Protein AF-A0A4R4ZEP7-F1 (afdb_monomer)

Secondary structure (DSSP, 8-state):
-HHHHHHHHHHH-TTHHHHHHHHHHHHHHHHHHHHHHHHHHHTTT---GGGHHHHHHHHHHHHHHHHHHHTT-HHHHHHHHHHHHHHHHHHHHHHHHHHHHH--

Radius of gyration: 15.84 Å; Cα contacts (8 Å, |Δi|>4): 71; chains: 1; bounding box: 38×22×48 Å

Organism: NCBI:txid2530383

Solvent-accessible surface area (backbone atoms only — not comparable to full-atom values): 5501 Å² total; per-residue (Å²): 112,68,50,61,54,23,52,56,28,44,78,73,41,95,64,13,50,62,49,27,54,53,41,50,54,50,49,49,52,50,29,50,51,50,27,51,50,29,45,45,38,21,70,85,57,73,42,67,60,79,51,30,58,60,30,47,51,52,33,52,54,52,51,50,29,50,53,28,51,76,70,65,42,52,89,56,18,51,59,45,51,51,49,54,50,51,52,51,50,54,48,49,52,52,52,51,52,54,56,64,73,64,57,134

Foldseek 3Di:
DQLVVLVVCVVVDPCSVVSNLVVLVVVLVVLVVQLVVLVCCVPVVVDDNVSNVVSVVLNVLSVVLSVCVVVVVCVNNVVSVVVSVVVVVVVVVVVVVVVVVVPD

Structure (mmCIF, N/CA/C/O backbone):
data_AF-A0A4R4ZEP7-F1
#
_entry.id   AF-A0A4R4ZEP7-F1
#
loop_
_atom_site.group_PDB
_atom_site.id
_atom_site.type_symbol
_atom_site.label_atom_id
_atom_site.label_alt_id
_atom_site.label_comp_id
_atom_site.label_asym_id
_atom_site.label_entity_id
_atom_site.label_seq_id
_atom_site.pdbx_PDB_ins_code
_atom_site.Cartn_x
_atom_site.Cartn_y
_atom_site.Cartn_z
_atom_site.occupancy
_atom_site.B_iso_or_equiv
_atom_site.auth_seq_id
_atom_site.auth_comp_id
_atom_site.auth_asym_id
_atom_site.auth_atom_id
_atom_site.pdbx_PDB_model_num
ATOM 1 N N . MET A 1 1 ? 7.743 -2.322 1.062 1.00 82.12 1 MET A N 1
ATOM 2 C CA . MET A 1 1 ? 9.188 -2.243 0.742 1.00 82.12 1 MET A CA 1
ATOM 3 C C . MET A 1 1 ? 9.600 -3.234 -0.341 1.00 82.12 1 MET A C 1
ATOM 5 O O . MET A 1 1 ? 10.293 -2.823 -1.257 1.00 82.12 1 MET A O 1
ATOM 9 N N . PHE A 1 2 ? 9.118 -4.484 -0.308 1.00 91.75 2 PHE A N 1
ATOM 10 C CA . PHE A 1 2 ? 9.395 -5.492 -1.345 1.00 91.75 2 PHE A CA 1
ATOM 11 C C . PHE A 1 2 ? 9.138 -5.006 -2.787 1.00 91.75 2 PHE A C 1
ATOM 13 O O . PHE A 1 2 ? 10.031 -5.077 -3.618 1.00 91.75 2 PHE A O 1
ATOM 20 N N . GLN A 1 3 ? 7.977 -4.400 -3.058 1.00 94.19 3 GLN A N 1
ATOM 21 C CA . GLN A 1 3 ? 7.613 -3.860 -4.380 1.00 94.19 3 GLN A CA 1
ATOM 22 C C . GLN A 1 3 ? 8.686 -2.922 -4.975 1.00 94.19 3 GLN A C 1
ATOM 24 O O . GLN A 1 3 ? 9.095 -3.098 -6.119 1.00 94.19 3 GLN A O 1
ATOM 29 N N . ALA A 1 4 ? 9.232 -1.999 -4.172 1.00 93.56 4 ALA A N 1
ATOM 30 C CA . ALA A 1 4 ? 10.276 -1.068 -4.608 1.00 93.56 4 ALA A CA 1
ATOM 31 C C . ALA A 1 4 ? 11.592 -1.783 -4.967 1.00 93.56 4 ALA A C 1
ATOM 33 O O . ALA A 1 4 ? 12.227 -1.440 -5.960 1.00 93.56 4 ALA A O 1
ATOM 34 N N . VAL A 1 5 ? 11.968 -2.825 -4.215 1.00 95.31 5 VAL A N 1
ATOM 35 C CA . VAL A 1 5 ? 13.125 -3.675 -4.552 1.00 95.31 5 VAL A CA 1
ATOM 36 C C . VAL A 1 5 ? 12.892 -4.360 -5.897 1.00 95.31 5 VAL A C 1
ATOM 38 O O . VAL A 1 5 ? 13.746 -4.303 -6.779 1.00 95.31 5 VAL A O 1
ATOM 41 N N . THR A 1 6 ? 11.705 -4.936 -6.101 1.00 96.06 6 THR A N 1
ATOM 42 C CA . THR A 1 6 ? 11.363 -5.605 -7.365 1.00 96.06 6 THR A CA 1
ATOM 43 C C . THR A 1 6 ? 11.280 -4.632 -8.548 1.00 96.06 6 THR A C 1
ATOM 45 O O . THR A 1 6 ? 11.604 -5.010 -9.667 1.00 96.06 6 THR A O 1
ATOM 48 N N . ALA A 1 7 ? 10.941 -3.357 -8.311 1.00 93.81 7 ALA A N 1
ATOM 49 C CA . ALA A 1 7 ? 11.021 -2.295 -9.317 1.00 93.81 7 ALA A CA 1
ATOM 50 C C . ALA A 1 7 ? 12.472 -1.995 -9.736 1.00 93.81 7 ALA A C 1
ATOM 52 O O . ALA A 1 7 ? 12.751 -1.838 -10.920 1.00 93.81 7 ALA A O 1
ATOM 53 N N . GLY A 1 8 ? 13.419 -1.983 -8.791 1.00 93.44 8 GLY A N 1
ATOM 54 C CA . GLY A 1 8 ? 14.848 -1.898 -9.115 1.00 93.44 8 GLY A CA 1
ATOM 55 C C . GLY A 1 8 ? 15.356 -3.141 -9.857 1.00 93.44 8 GLY A C 1
ATOM 56 O O . GLY A 1 8 ? 16.144 -3.041 -10.800 1.00 93.44 8 GLY A O 1
ATOM 57 N N . MET A 1 9 ? 14.853 -4.323 -9.489 1.00 96.00 9 MET A N 1
ATOM 58 C CA . MET A 1 9 ? 15.163 -5.578 -10.183 1.00 96.00 9 MET A CA 1
ATOM 59 C C . MET A 1 9 ? 14.620 -5.613 -11.609 1.00 96.00 9 MET A C 1
ATOM 61 O O . MET A 1 9 ? 15.272 -6.198 -12.471 1.00 96.00 9 MET A O 1
ATOM 65 N N . LEU A 1 10 ? 13.464 -4.997 -11.878 1.00 93.94 10 LEU A N 1
ATOM 66 C CA . LEU A 1 10 ? 12.900 -4.865 -13.226 1.00 93.94 10 LEU A CA 1
ATOM 67 C C . LEU A 1 10 ? 13.889 -4.193 -14.190 1.00 93.94 10 LEU A C 1
ATOM 69 O O . LEU A 1 10 ? 13.896 -4.526 -15.370 1.00 93.94 10 LEU A O 1
ATOM 73 N N . LEU A 1 11 ? 14.751 -3.305 -13.683 1.00 92.88 11 LEU A N 1
ATOM 74 C CA . LEU A 1 11 ? 15.770 -2.598 -14.466 1.00 92.88 11 LEU A CA 1
ATOM 75 C C . LEU A 1 11 ? 17.123 -3.325 -14.533 1.00 92.88 11 LEU A C 1
ATOM 77 O O . LEU A 1 11 ? 17.957 -2.969 -15.358 1.00 92.88 11 LEU A O 1
ATOM 81 N N . SER A 1 12 ? 17.368 -4.303 -13.658 1.00 94.00 12 SER A N 1
ATOM 82 C CA . SER A 1 12 ? 18.704 -4.886 -13.447 1.00 94.00 12 SER A CA 1
ATOM 83 C C . SER A 1 12 ? 18.772 -6.410 -13.581 1.00 94.00 12 SER A C 1
ATOM 85 O O . SER A 1 12 ? 19.868 -6.965 -13.588 1.00 94.00 12 SER A O 1
ATOM 87 N N . SER A 1 13 ? 17.636 -7.106 -13.701 1.00 93.81 13 SER A N 1
ATOM 88 C CA . SER A 1 13 ? 17.590 -8.571 -13.763 1.00 93.81 13 SER A CA 1
ATOM 89 C C . SER A 1 13 ? 16.500 -9.099 -14.712 1.00 93.81 13 SER A C 1
ATOM 91 O O . SER A 1 13 ? 15.398 -8.545 -14.741 1.00 93.81 13 SER A O 1
ATOM 93 N N . PRO A 1 14 ? 16.737 -10.220 -15.426 1.00 86.50 14 PRO A N 1
ATOM 94 C CA . PRO A 1 14 ? 15.754 -10.798 -16.351 1.00 86.50 14 PRO A CA 1
ATOM 95 C C . PRO A 1 14 ? 14.409 -11.187 -15.707 1.00 86.50 14 PRO A C 1
ATOM 97 O O . PRO A 1 14 ? 13.368 -11.097 -16.348 1.00 86.50 14 PRO A O 1
ATOM 100 N N . GLY A 1 15 ? 14.407 -11.593 -14.431 1.00 88.31 15 GLY A N 1
ATOM 101 C CA . GLY A 1 15 ? 13.191 -11.977 -13.695 1.00 88.31 15 GLY A CA 1
ATOM 102 C C . GLY A 1 15 ? 12.479 -10.823 -12.980 1.00 88.31 15 GLY A C 1
ATOM 103 O O . GLY A 1 15 ? 11.394 -11.013 -12.426 1.00 88.31 15 GLY A O 1
ATOM 104 N N . GLY A 1 16 ? 13.066 -9.623 -12.974 1.00 93.12 16 GLY A N 1
ATOM 105 C CA . GLY A 1 16 ? 12.575 -8.508 -12.168 1.00 93.12 16 GLY A CA 1
ATOM 106 C C . GLY A 1 16 ? 11.186 -8.020 -12.568 1.00 93.12 16 GLY A C 1
ATOM 107 O O . GLY A 1 16 ? 10.399 -7.648 -11.702 1.00 93.12 16 GLY A O 1
ATOM 108 N N . ARG A 1 17 ? 10.846 -8.088 -13.861 1.00 93.62 17 ARG A N 1
ATOM 109 C CA . ARG A 1 17 ? 9.523 -7.687 -14.356 1.00 93.62 17 ARG A CA 1
ATOM 110 C C . ARG A 1 17 ? 8.399 -8.548 -13.780 1.00 93.62 17 ARG A C 1
ATOM 112 O O . ARG A 1 17 ? 7.460 -8.007 -13.206 1.00 93.62 17 ARG A O 1
ATOM 119 N N . ALA A 1 18 ? 8.517 -9.871 -13.887 1.00 95.50 18 ALA A N 1
ATOM 120 C CA . ALA A 1 18 ? 7.508 -10.792 -13.364 1.00 95.50 18 ALA A CA 1
ATOM 121 C C . ALA A 1 18 ? 7.346 -10.633 -11.844 1.00 95.50 18 ALA A C 1
ATOM 123 O O . ALA A 1 18 ? 6.233 -10.630 -11.322 1.00 95.50 18 ALA A O 1
ATOM 124 N N . LEU A 1 19 ? 8.458 -10.427 -11.133 1.00 96.19 19 LEU A N 1
ATOM 125 C CA . LEU A 1 19 ? 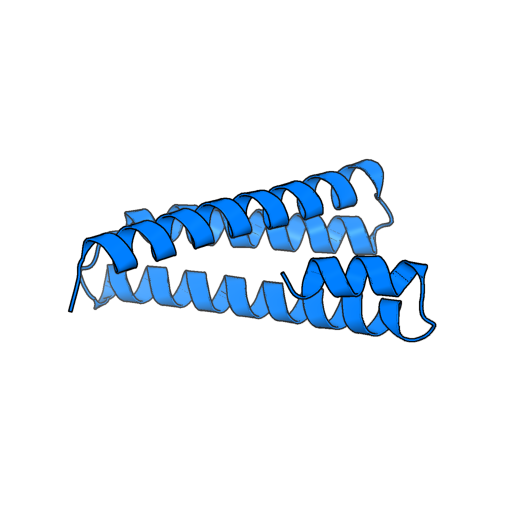8.441 -10.216 -9.690 1.00 96.19 19 LEU A CA 1
ATOM 126 C C . LEU A 1 19 ? 7.792 -8.875 -9.297 1.00 96.19 19 LEU A C 1
ATOM 128 O O . LEU A 1 19 ? 7.068 -8.796 -8.302 1.00 96.19 19 LEU A O 1
ATOM 132 N N . HIS A 1 20 ? 8.010 -7.824 -10.089 1.00 96.81 20 HIS A N 1
ATOM 133 C CA . HIS A 1 20 ? 7.364 -6.525 -9.910 1.00 96.81 20 HIS A CA 1
ATOM 134 C C . HIS A 1 20 ? 5.848 -6.599 -10.129 1.00 96.81 20 HIS A C 1
ATOM 136 O O . HIS A 1 20 ? 5.084 -6.076 -9.315 1.00 96.81 20 HIS A O 1
ATOM 142 N N . GLU A 1 21 ? 5.410 -7.298 -11.176 1.00 95.56 21 GLU A N 1
ATOM 143 C CA . GLU A 1 21 ?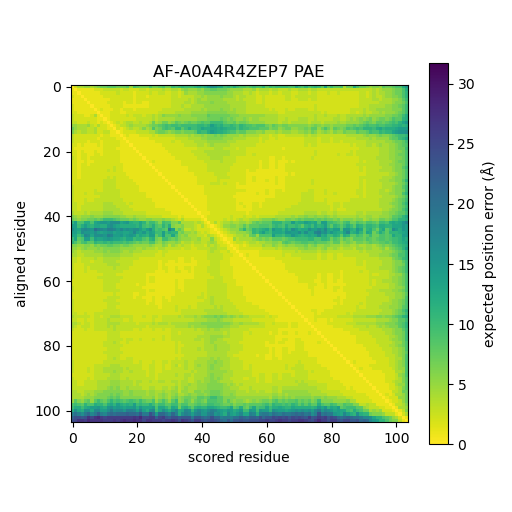 3.992 -7.514 -11.475 1.00 95.56 21 GLU A CA 1
ATOM 144 C C . GLU A 1 21 ? 3.309 -8.343 -10.372 1.00 95.56 21 GLU A C 1
ATOM 146 O O . GLU A 1 21 ? 2.305 -7.906 -9.801 1.00 95.56 21 GLU A O 1
ATOM 151 N N . ALA A 1 22 ? 3.898 -9.482 -9.990 1.00 96.81 22 ALA A N 1
ATOM 152 C CA . ALA A 1 22 ? 3.361 -10.350 -8.940 1.00 96.81 22 ALA A CA 1
ATOM 153 C C . ALA A 1 22 ? 3.298 -9.643 -7.575 1.00 96.81 22 ALA A C 1
ATOM 155 O O . ALA A 1 22 ? 2.302 -9.741 -6.854 1.00 96.81 22 ALA A O 1
ATOM 156 N N . SER A 1 23 ? 4.338 -8.884 -7.215 1.00 95.81 23 SER A N 1
ATOM 157 C CA . SER A 1 23 ? 4.334 -8.119 -5.963 1.00 95.81 23 SER A CA 1
ATOM 158 C C . SER A 1 23 ? 3.310 -6.980 -5.965 1.00 95.81 23 SER A C 1
ATOM 160 O O . SER A 1 23 ? 2.729 -6.688 -4.918 1.00 95.81 23 SER A O 1
ATOM 162 N N . GLY A 1 24 ? 3.045 -6.365 -7.123 1.00 96.62 24 GLY A N 1
ATOM 163 C CA . GLY A 1 24 ? 1.978 -5.379 -7.292 1.00 96.62 24 GLY A CA 1
ATOM 164 C C . GLY A 1 24 ? 0.593 -5.980 -7.042 1.00 96.62 24 GLY A C 1
ATOM 165 O O . GLY A 1 24 ? -0.185 -5.433 -6.260 1.00 96.62 24 GLY A O 1
ATOM 166 N N . GLN A 1 25 ? 0.314 -7.150 -7.623 1.00 97.50 25 GLN A N 1
ATOM 167 C CA . GLN A 1 25 ? -0.934 -7.890 -7.389 1.00 97.50 25 GLN A CA 1
ATOM 168 C C . GLN A 1 25 ? -1.103 -8.267 -5.913 1.00 97.50 25 GLN A C 1
ATOM 170 O O . GLN A 1 25 ? -2.166 -8.044 -5.329 1.00 97.50 25 GLN A O 1
ATOM 175 N N . ALA A 1 26 ? -0.040 -8.776 -5.284 1.00 97.62 26 ALA A N 1
ATOM 176 C CA . ALA A 1 26 ? -0.051 -9.108 -3.864 1.00 97.62 26 ALA A CA 1
ATOM 177 C C . ALA A 1 26 ? -0.380 -7.885 -2.992 1.00 97.62 26 ALA A C 1
ATOM 179 O O . ALA A 1 26 ? -1.162 -7.997 -2.050 1.00 97.62 26 ALA A O 1
ATOM 180 N N . LEU A 1 27 ? 0.155 -6.703 -3.315 1.00 96.62 27 LEU A N 1
ATOM 181 C CA . LEU A 1 27 ? -0.152 -5.476 -2.576 1.00 96.62 27 LEU A CA 1
ATOM 182 C C . LEU A 1 27 ? -1.609 -5.034 -2.702 1.00 96.62 27 LEU A C 1
ATOM 184 O O . LEU A 1 27 ? -2.167 -4.558 -1.715 1.00 96.62 27 LEU A O 1
ATOM 188 N N . VAL A 1 28 ? -2.237 -5.206 -3.866 1.00 97.94 28 VAL A N 1
ATOM 189 C CA . VAL A 1 28 ? -3.675 -4.929 -4.019 1.00 97.94 28 VAL A CA 1
ATOM 190 C C . VAL A 1 28 ? -4.495 -5.861 -3.128 1.00 97.94 28 VAL A C 1
ATOM 192 O O . VAL A 1 28 ? -5.377 -5.394 -2.406 1.00 97.94 28 VAL A O 1
ATOM 195 N N . VAL A 1 29 ? -4.165 -7.157 -3.106 1.00 98.31 29 VAL A N 1
ATOM 196 C CA . VAL A 1 29 ? -4.830 -8.136 -2.228 1.00 98.31 29 VAL A CA 1
ATOM 197 C C . VAL A 1 29 ? -4.641 -7.769 -0.756 1.00 98.31 29 VAL A C 1
ATOM 199 O O . VAL A 1 29 ? -5.616 -7.716 -0.008 1.00 98.31 29 VAL A O 1
ATOM 202 N N . ILE A 1 30 ? -3.414 -7.450 -0.339 1.00 97.38 30 ILE A N 1
ATOM 203 C CA . ILE A 1 30 ? -3.115 -7.023 1.036 1.00 97.38 30 ILE A CA 1
ATOM 204 C C . ILE A 1 30 ? -3.889 -5.747 1.389 1.00 97.38 30 ILE A C 1
ATOM 206 O O . ILE A 1 30 ? -4.458 -5.665 2.475 1.00 97.38 30 ILE A O 1
ATOM 210 N N . GLY A 1 31 ? -3.951 -4.767 0.483 1.00 96.56 31 GLY A N 1
ATOM 211 C CA . GLY A 1 31 ? -4.706 -3.529 0.683 1.00 96.56 31 GLY A CA 1
ATOM 212 C C . GLY A 1 31 ? -6.207 -3.774 0.845 1.00 96.56 31 GLY A C 1
ATOM 213 O O . GLY A 1 31 ? -6.835 -3.187 1.726 1.00 96.56 31 GLY A O 1
ATOM 214 N N . LEU A 1 32 ? -6.777 -4.688 0.054 1.00 98.44 32 LEU A N 1
ATOM 215 C CA . LEU A 1 32 ? -8.177 -5.090 0.175 1.00 98.44 32 LEU A CA 1
ATOM 216 C C . LEU A 1 32 ? -8.444 -5.780 1.515 1.00 98.44 32 LEU A C 1
ATOM 218 O O . LEU A 1 32 ? -9.378 -5.401 2.220 1.00 98.44 32 LEU A O 1
ATOM 222 N N . VAL A 1 33 ? -7.602 -6.744 1.897 1.00 98.25 33 VAL A N 1
ATOM 223 C CA . VAL A 1 33 ? -7.696 -7.421 3.200 1.00 98.25 33 VAL A CA 1
ATOM 224 C C . VAL A 1 33 ? -7.586 -6.407 4.338 1.00 98.25 33 VAL A C 1
ATOM 226 O O . VAL A 1 33 ? -8.382 -6.450 5.273 1.00 98.25 33 VAL A O 1
ATOM 229 N N . HIS A 1 34 ? -6.659 -5.453 4.244 1.00 95.88 34 HIS A N 1
ATOM 230 C CA . HIS A 1 34 ? -6.488 -4.402 5.242 1.00 95.88 34 HIS A CA 1
ATOM 231 C C . HIS A 1 34 ? -7.746 -3.532 5.389 1.00 95.88 34 HIS A C 1
ATOM 233 O O . HIS A 1 34 ? -8.179 -3.268 6.512 1.00 95.88 34 HIS A O 1
ATOM 239 N N . LEU A 1 35 ? -8.376 -3.140 4.275 1.00 97.19 35 LEU A N 1
ATOM 240 C CA . LEU A 1 35 ? -9.646 -2.413 4.297 1.00 97.19 35 LEU A CA 1
ATOM 241 C C . LEU A 1 35 ? -10.771 -3.250 4.917 1.00 97.19 35 LEU A C 1
ATOM 243 O O . LEU A 1 35 ? -11.505 -2.743 5.763 1.00 97.19 35 LEU A O 1
ATOM 247 N N . VAL A 1 36 ? -10.894 -4.526 4.543 1.00 97.25 36 VAL A N 1
ATOM 248 C CA . VAL A 1 36 ? -11.892 -5.436 5.127 1.00 97.25 36 VAL A CA 1
ATOM 249 C C . VAL A 1 36 ? -11.703 -5.532 6.639 1.00 97.25 36 VAL A C 1
ATOM 251 O O . VAL A 1 36 ? -12.667 -5.353 7.379 1.00 97.25 36 VAL A O 1
ATOM 254 N N . VAL A 1 37 ? -10.472 -5.726 7.116 1.00 95.81 37 VAL A N 1
ATOM 255 C CA . VAL A 1 37 ? -10.171 -5.759 8.555 1.00 95.81 37 VAL A CA 1
ATOM 256 C C . VAL A 1 37 ? -10.551 -4.439 9.226 1.00 95.81 37 VAL A C 1
ATOM 258 O O . VAL A 1 37 ? -11.211 -4.463 10.262 1.00 95.81 37 VAL A O 1
ATOM 261 N N . ALA A 1 38 ? -10.213 -3.289 8.636 1.00 94.75 38 ALA A N 1
ATOM 262 C CA . ALA A 1 38 ? -10.586 -1.987 9.190 1.00 94.75 38 ALA A CA 1
ATOM 263 C C . ALA A 1 38 ? -12.115 -1.816 9.299 1.00 94.75 38 ALA A C 1
ATOM 265 O O . ALA A 1 38 ? -12.614 -1.290 10.297 1.00 94.75 38 ALA A O 1
ATOM 266 N N . LEU A 1 39 ? -12.869 -2.300 8.307 1.00 95.25 39 LEU A N 1
ATOM 267 C CA . LEU A 1 39 ? -14.332 -2.278 8.318 1.00 95.25 39 LEU A CA 1
ATOM 268 C C . LEU A 1 39 ? -14.931 -3.256 9.338 1.00 95.25 39 LEU A C 1
ATOM 270 O O . LEU A 1 39 ? -15.927 -2.915 9.974 1.00 95.25 39 LEU A O 1
ATOM 274 N N . LEU A 1 40 ? -14.336 -4.439 9.519 1.00 94.75 40 LEU A N 1
ATOM 275 C CA . LEU A 1 40 ? -14.762 -5.419 10.525 1.00 94.75 40 LEU A CA 1
ATOM 276 C C . LEU A 1 40 ? -14.472 -4.931 11.951 1.00 94.75 40 LEU A C 1
ATOM 278 O O . LEU A 1 40 ? -15.314 -5.062 12.834 1.00 94.75 40 LEU A O 1
ATOM 282 N N . VAL A 1 41 ? -13.323 -4.300 12.185 1.00 93.81 41 VAL A N 1
ATOM 283 C CA . VAL A 1 41 ? -13.026 -3.685 13.487 1.00 93.81 41 VAL A CA 1
ATOM 284 C C . VAL A 1 41 ? -14.034 -2.582 13.806 1.00 93.81 41 VAL A C 1
ATOM 286 O O . VAL A 1 41 ? -14.457 -2.464 14.950 1.00 93.81 41 VAL A O 1
ATOM 289 N N . TRP A 1 42 ? -14.457 -1.799 12.812 1.00 91.00 42 TRP A N 1
ATOM 290 C CA . TRP A 1 42 ? -15.442 -0.740 13.016 1.00 91.00 42 TRP A CA 1
ATOM 291 C C . TRP A 1 42 ? -16.879 -1.261 13.185 1.00 91.00 42 TRP A C 1
ATOM 293 O O . TRP A 1 42 ? -17.498 -0.987 14.210 1.00 91.00 42 TRP A O 1
ATOM 303 N N . ARG A 1 43 ? -17.432 -1.984 12.199 1.00 86.75 43 ARG A N 1
ATOM 304 C CA . ARG A 1 43 ? -18.874 -2.301 12.155 1.00 86.75 43 ARG A CA 1
ATOM 305 C C . ARG A 1 43 ? -19.285 -3.329 13.219 1.00 86.75 43 ARG A C 1
ATOM 307 O O . ARG A 1 43 ? -20.053 -2.959 14.099 1.00 86.75 43 ARG A O 1
ATOM 314 N N . PRO A 1 44 ? -18.829 -4.595 13.165 1.00 87.56 44 PRO A N 1
ATOM 315 C CA . PRO A 1 44 ? -19.126 -5.563 14.216 1.00 87.56 44 PRO A CA 1
ATOM 316 C C . PRO A 1 44 ? -18.240 -5.400 15.460 1.00 87.56 44 PRO A C 1
ATOM 318 O O . PRO A 1 44 ? -18.682 -5.741 16.550 1.00 87.56 44 PRO A O 1
ATOM 321 N N . GLY A 1 45 ? -17.010 -4.891 15.326 1.00 81.31 45 GLY A N 1
ATOM 322 C CA . GLY A 1 45 ? -16.059 -4.802 16.441 1.00 81.31 45 GLY A CA 1
ATOM 323 C C . GLY A 1 45 ? -16.212 -3.583 17.360 1.00 81.31 45 GLY A C 1
ATOM 324 O O . GLY A 1 45 ? -15.530 -3.520 18.379 1.00 81.31 45 GLY A O 1
ATOM 325 N N . GLY A 1 46 ? -17.054 -2.600 17.013 1.00 85.81 46 GLY A N 1
ATOM 326 C CA . GLY A 1 46 ? -17.254 -1.374 17.804 1.00 85.81 46 GLY A CA 1
ATOM 327 C C . GLY A 1 46 ? -16.036 -0.437 17.868 1.00 85.81 46 GLY A C 1
ATOM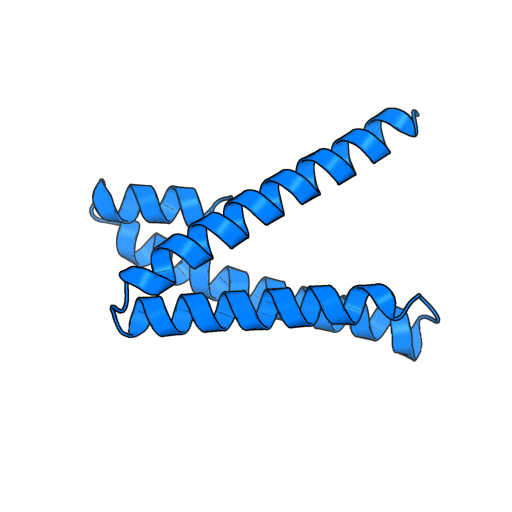 328 O O . GLY A 1 46 ? -16.038 0.539 18.617 1.00 85.81 46 GLY A O 1
ATOM 329 N N . GLY A 1 47 ? -14.984 -0.723 17.099 1.00 86.25 47 GLY A N 1
ATOM 330 C CA . GLY A 1 47 ? -13.769 0.076 17.016 1.00 86.25 47 GLY A CA 1
ATOM 331 C C . GLY A 1 47 ? -13.945 1.365 16.209 1.00 86.25 47 GLY A C 1
ATOM 332 O O . GLY A 1 47 ? -14.997 1.664 15.650 1.00 86.25 47 GLY A O 1
ATOM 333 N N . SER A 1 48 ? -12.884 2.167 16.125 1.00 87.19 48 SER A N 1
ATOM 334 C CA . SER A 1 48 ? -12.956 3.480 15.473 1.00 87.19 48 SER A CA 1
ATOM 335 C C . SER A 1 48 ? -12.985 3.390 13.939 1.00 87.19 48 SER A C 1
ATOM 337 O O . SER A 1 48 ? -12.086 2.815 13.327 1.00 87.19 48 SER A O 1
ATOM 339 N N . VAL A 1 49 ? -13.946 4.079 13.306 1.00 90.69 49 VAL A N 1
ATOM 340 C CA . VAL A 1 49 ? -14.058 4.221 11.836 1.00 90.69 49 VAL A CA 1
ATOM 341 C C . VAL A 1 49 ? -12.851 4.908 11.190 1.00 90.69 49 VAL A C 1
ATOM 343 O O . VAL A 1 49 ? -12.617 4.770 9.989 1.00 90.69 49 VAL A O 1
ATOM 346 N N . ARG A 1 50 ? -12.042 5.630 11.979 1.00 91.06 50 ARG A N 1
ATOM 347 C CA . ARG A 1 50 ? -10.916 6.442 11.491 1.00 91.06 50 ARG A CA 1
ATOM 348 C C . ARG A 1 50 ? -9.877 5.654 10.691 1.00 91.06 50 ARG A C 1
ATOM 350 O O . ARG A 1 50 ? -9.106 6.257 9.956 1.00 91.06 50 ARG A O 1
ATOM 357 N N . PHE A 1 51 ? -9.839 4.330 10.844 1.00 88.25 51 PHE A N 1
ATOM 358 C CA . PHE A 1 51 ? -8.910 3.455 10.131 1.00 88.25 51 PHE A CA 1
ATOM 359 C C . PHE A 1 51 ? -9.410 3.046 8.736 1.00 88.25 51 PHE A C 1
ATOM 361 O O . PHE A 1 51 ? -8.594 2.756 7.864 1.00 88.25 51 PHE A O 1
ATOM 368 N N . ALA A 1 52 ? -10.724 3.081 8.484 1.00 93.00 52 ALA A N 1
ATOM 369 C CA . ALA A 1 52 ? -11.301 2.663 7.205 1.00 93.00 52 ALA A CA 1
ATOM 370 C C . ALA A 1 52 ? -10.972 3.640 6.064 1.00 93.00 52 ALA A C 1
ATOM 372 O O . ALA A 1 52 ? -10.630 3.210 4.965 1.00 93.00 52 ALA A O 1
ATOM 373 N N . GLY A 1 53 ? -11.020 4.951 6.328 1.00 94.75 53 GLY A N 1
ATOM 374 C CA . GLY A 1 53 ? -10.709 5.986 5.332 1.00 94.75 53 GLY A CA 1
ATOM 375 C C . GLY A 1 53 ? -9.282 5.880 4.773 1.00 94.75 53 GLY A C 1
ATOM 376 O O . GLY A 1 53 ? -9.125 5.736 3.561 1.00 94.75 53 GLY A O 1
ATOM 377 N N . PRO A 1 54 ? -8.237 5.884 5.623 1.00 93.56 54 PRO A N 1
ATOM 378 C CA . PRO A 1 54 ? -6.857 5.682 5.184 1.00 93.56 54 PRO A CA 1
ATOM 379 C C . PRO A 1 54 ? -6.632 4.344 4.472 1.00 93.56 54 PRO A C 1
ATOM 381 O O . PRO A 1 54 ? -5.917 4.311 3.474 1.00 93.56 54 PRO A O 1
ATOM 384 N N . ALA A 1 55 ? -7.264 3.256 4.932 1.00 94.81 55 ALA A N 1
ATOM 385 C CA . ALA A 1 55 ? -7.171 1.954 4.270 1.00 94.81 55 ALA A CA 1
ATOM 386 C C . ALA A 1 55 ? -7.772 1.983 2.853 1.00 94.81 55 ALA A C 1
ATOM 388 O O . ALA A 1 55 ? -7.170 1.465 1.913 1.00 94.81 55 ALA A O 1
ATOM 389 N N . ALA A 1 56 ? -8.921 2.642 2.680 1.00 97.31 56 ALA A N 1
ATOM 390 C CA . ALA A 1 56 ? -9.553 2.813 1.376 1.00 97.31 56 ALA A CA 1
ATOM 391 C C . ALA A 1 56 ? -8.706 3.697 0.449 1.00 97.31 56 ALA A C 1
ATOM 393 O O . ALA A 1 56 ? -8.474 3.332 -0.702 1.00 97.31 56 ALA 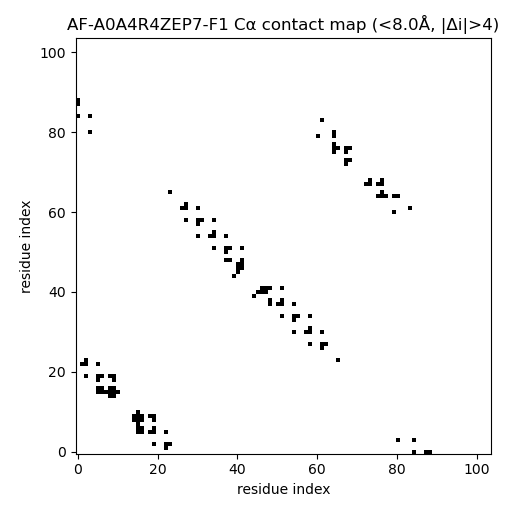A O 1
ATOM 394 N N . ALA A 1 57 ? -8.191 4.821 0.956 1.00 96.44 57 ALA A N 1
ATOM 395 C CA . ALA A 1 57 ? -7.314 5.707 0.193 1.00 96.44 57 ALA A CA 1
ATOM 396 C C . ALA A 1 57 ? -6.040 4.981 -0.265 1.00 96.44 57 ALA A C 1
ATOM 398 O O . ALA A 1 57 ? -5.663 5.074 -1.433 1.00 96.44 57 ALA A O 1
ATOM 399 N N . LEU A 1 58 ? -5.415 4.201 0.623 1.00 95.62 58 LEU A N 1
ATOM 400 C CA . LEU A 1 58 ? -4.244 3.395 0.288 1.00 95.62 58 LEU A CA 1
ATOM 401 C C . LEU A 1 58 ? -4.549 2.399 -0.837 1.00 95.62 58 LEU A C 1
ATOM 403 O O . LEU A 1 58 ? -3.771 2.296 -1.787 1.00 95.62 58 LEU A O 1
ATOM 407 N N . LEU A 1 59 ? -5.679 1.692 -0.750 1.00 97.88 59 LEU A N 1
ATOM 408 C CA . LEU A 1 59 ? -6.096 0.738 -1.775 1.00 97.88 59 LEU A CA 1
ATOM 409 C C . LEU A 1 59 ? -6.329 1.431 -3.124 1.00 97.88 59 LEU A C 1
ATOM 411 O O . LEU A 1 59 ? -5.808 0.969 -4.136 1.00 97.88 59 LEU A O 1
ATOM 415 N N . VAL A 1 60 ? -7.042 2.561 -3.136 1.00 98.44 60 VAL A N 1
ATOM 416 C CA . VAL A 1 60 ? -7.316 3.333 -4.359 1.00 98.44 60 VAL A CA 1
ATOM 417 C C . VAL A 1 60 ? -6.023 3.801 -5.022 1.00 98.44 60 VAL A C 1
ATOM 419 O O . VAL A 1 60 ? -5.846 3.589 -6.220 1.00 98.44 60 VAL A O 1
ATOM 422 N N . VAL A 1 61 ? -5.092 4.385 -4.262 1.00 97.81 61 VAL A N 1
ATOM 423 C CA . VAL A 1 61 ? -3.805 4.847 -4.811 1.00 97.81 61 VAL A CA 1
ATOM 424 C C . VAL A 1 61 ? -2.974 3.665 -5.319 1.00 97.81 61 VAL A C 1
ATOM 426 O O . VAL A 1 61 ? -2.363 3.760 -6.380 1.00 97.81 61 VAL A O 1
ATOM 429 N N . THR A 1 62 ? -2.992 2.527 -4.619 1.00 97.62 62 THR A N 1
ATOM 430 C CA . THR A 1 62 ? -2.274 1.310 -5.042 1.00 97.62 62 THR A CA 1
ATOM 431 C C . THR A 1 62 ? -2.829 0.754 -6.355 1.00 97.62 62 THR A C 1
ATOM 433 O O . THR A 1 62 ? -2.062 0.457 -7.271 1.00 97.62 62 THR A O 1
ATOM 436 N N . VAL A 1 63 ? -4.155 0.658 -6.484 1.00 98.44 63 VAL A N 1
ATOM 437 C CA . VAL A 1 63 ? -4.819 0.214 -7.721 1.00 98.44 63 VAL A CA 1
ATOM 438 C C . VAL A 1 63 ? -4.576 1.208 -8.857 1.00 98.44 63 VAL A C 1
ATOM 440 O O . VAL A 1 63 ? -4.271 0.793 -9.973 1.00 98.44 63 VAL A O 1
ATOM 443 N N . GLY A 1 64 ? -4.641 2.512 -8.579 1.00 98.38 64 GLY A N 1
ATOM 444 C CA . GLY A 1 64 ? -4.331 3.557 -9.555 1.00 98.38 64 GLY A CA 1
ATOM 445 C C . GLY A 1 64 ? -2.893 3.460 -10.069 1.00 98.38 64 GLY A C 1
ATOM 446 O O . GLY A 1 64 ? -2.666 3.475 -11.279 1.00 98.38 64 GLY A O 1
ATOM 447 N N . ALA A 1 65 ? -1.925 3.276 -9.168 1.00 97.56 65 ALA A N 1
ATOM 448 C CA . ALA A 1 65 ? -0.534 3.050 -9.539 1.00 97.56 65 ALA A CA 1
ATOM 449 C C . ALA A 1 65 ? -0.383 1.783 -10.397 1.00 97.56 65 ALA A C 1
ATOM 451 O O . ALA A 1 65 ? 0.276 1.839 -11.433 1.00 97.56 65 ALA A O 1
ATOM 452 N N . MET A 1 66 ? -1.022 0.668 -10.026 1.00 97.38 66 MET A N 1
ATOM 453 C CA . MET A 1 66 ? -1.001 -0.568 -10.818 1.00 97.38 66 MET A CA 1
ATOM 454 C C . MET A 1 66 ? -1.566 -0.353 -12.229 1.00 97.38 66 MET A C 1
ATOM 456 O O . MET A 1 66 ? -0.910 -0.711 -13.207 1.00 97.38 66 MET A O 1
ATOM 460 N N . ALA A 1 67 ? -2.733 0.284 -12.349 1.00 98.31 67 ALA A N 1
ATOM 461 C CA . ALA A 1 67 ? -3.372 0.558 -13.634 1.00 98.31 67 ALA A CA 1
ATOM 462 C C . ALA A 1 67 ? -2.499 1.442 -14.540 1.00 98.31 67 ALA A C 1
ATOM 464 O O . ALA A 1 67 ? -2.332 1.144 -15.721 1.00 98.31 67 ALA A O 1
ATOM 465 N N . LEU A 1 68 ? -1.881 2.490 -13.988 1.00 98.19 68 LEU A N 1
ATOM 466 C CA . LEU A 1 68 ? -0.966 3.356 -14.738 1.00 98.19 68 LEU A CA 1
ATOM 467 C C . LEU A 1 68 ? 0.316 2.634 -15.156 1.00 98.19 68 LEU A C 1
ATOM 469 O O . LEU A 1 68 ? 0.814 2.875 -16.254 1.00 98.19 68 LEU A O 1
ATOM 473 N N . GLY A 1 69 ? 0.826 1.733 -14.312 1.00 96.12 69 GLY A N 1
ATOM 474 C CA . GLY A 1 69 ? 1.960 0.873 -14.649 1.00 96.12 69 GLY A CA 1
ATOM 475 C C . GLY A 1 69 ? 1.638 -0.058 -15.819 1.00 96.12 69 GLY A C 1
ATOM 476 O O . GLY A 1 69 ? 2.415 -0.144 -16.767 1.00 96.12 69 GLY A O 1
ATOM 477 N N . MET A 1 70 ? 0.455 -0.684 -15.804 1.00 95.69 70 MET A N 1
ATOM 478 C CA . MET A 1 70 ? -0.036 -1.522 -16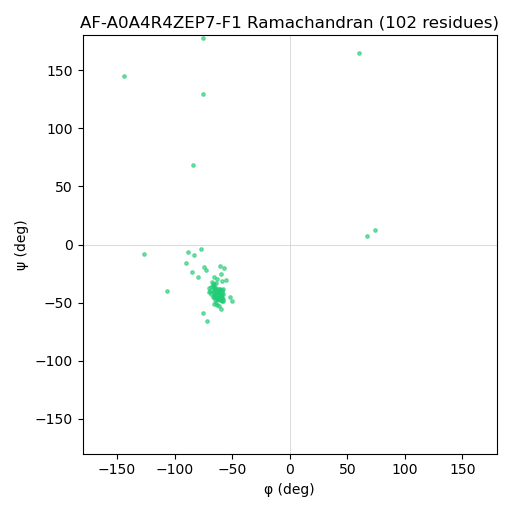.907 1.00 95.69 70 MET A CA 1
ATOM 479 C C . MET A 1 70 ? -0.257 -0.724 -18.198 1.00 95.69 70 MET A C 1
ATOM 481 O O . MET A 1 70 ? 0.0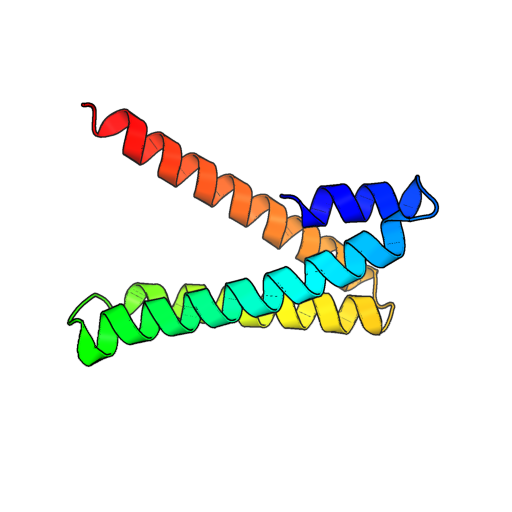39 -1.221 -19.280 1.00 95.69 70 MET A O 1
ATOM 485 N N . ALA A 1 71 ? -0.735 0.517 -18.086 1.00 97.31 71 ALA A N 1
ATOM 486 C CA . ALA A 1 71 ? -0.932 1.423 -19.216 1.00 97.31 71 ALA A CA 1
ATOM 487 C C . ALA A 1 71 ? 0.373 2.064 -19.735 1.00 97.31 71 ALA A C 1
ATOM 489 O O . ALA A 1 71 ? 0.340 2.805 -20.714 1.00 97.31 71 ALA A O 1
ATOM 490 N N . GLY A 1 72 ? 1.518 1.823 -19.085 1.00 95.50 72 GLY A N 1
ATOM 491 C CA . GLY A 1 72 ? 2.810 2.397 -19.476 1.00 95.50 72 GLY A CA 1
ATOM 492 C C . GLY A 1 72 ? 2.979 3.888 -19.148 1.00 95.50 72 GLY A C 1
ATOM 493 O O . GLY A 1 72 ? 3.931 4.512 -19.612 1.00 95.50 72 GLY A O 1
ATOM 494 N N . VAL A 1 73 ? 2.099 4.475 -18.331 1.00 98.19 73 VAL A N 1
ATOM 495 C CA . VAL A 1 73 ? 2.122 5.904 -17.965 1.00 98.19 73 VAL A CA 1
ATOM 496 C C . VAL A 1 73 ? 3.098 6.135 -16.804 1.00 98.19 73 VAL A C 1
ATOM 498 O O . VAL A 1 73 ? 2.724 6.426 -15.663 1.00 98.19 73 VAL A O 1
ATOM 501 N N . THR A 1 74 ? 4.390 5.967 -17.087 1.00 95.06 74 THR A N 1
ATOM 502 C CA . THR A 1 74 ? 5.470 5.985 -16.083 1.00 95.06 74 THR A CA 1
ATOM 503 C C . THR A 1 74 ? 5.625 7.328 -15.372 1.00 95.06 74 THR A C 1
ATOM 505 O O . THR A 1 74 ? 5.966 7.347 -14.189 1.00 95.06 74 THR A O 1
ATOM 508 N N . THR A 1 75 ? 5.298 8.437 -16.043 1.00 97.12 75 THR A N 1
ATOM 509 C CA . THR A 1 75 ? 5.347 9.802 -15.488 1.00 97.12 75 THR A CA 1
ATOM 510 C C . THR A 1 75 ? 4.441 9.999 -14.273 1.00 97.12 75 THR A C 1
ATOM 512 O O . THR A 1 75 ? 4.735 10.854 -13.444 1.00 97.12 75 THR A O 1
ATOM 515 N N . LEU A 1 76 ? 3.375 9.202 -14.131 1.00 97.81 76 LEU A N 1
ATOM 516 C CA . LEU A 1 76 ? 2.489 9.211 -12.960 1.00 97.81 76 LEU A CA 1
ATOM 517 C C . LEU A 1 76 ? 2.689 7.985 -12.070 1.00 97.81 76 LEU A C 1
ATOM 519 O O . LEU A 1 76 ? 2.687 8.105 -10.844 1.00 97.81 76 LEU A O 1
ATOM 523 N N . HIS A 1 77 ? 2.889 6.812 -12.675 1.00 96.88 77 HIS A N 1
ATOM 524 C CA . HIS A 1 77 ? 3.103 5.565 -11.946 1.00 96.88 77 HIS A CA 1
ATOM 525 C C . HIS A 1 77 ? 4.313 5.648 -11.004 1.00 96.88 77 HIS A C 1
ATOM 527 O O . HIS A 1 77 ? 4.194 5.310 -9.825 1.00 96.88 77 HIS A O 1
ATOM 533 N N . VAL A 1 78 ? 5.461 6.135 -11.496 1.00 96.19 78 VAL A N 1
ATOM 534 C CA . VAL A 1 78 ? 6.706 6.161 -10.714 1.00 96.19 78 VAL A CA 1
ATOM 535 C C . VAL A 1 78 ? 6.595 7.106 -9.509 1.00 96.19 78 VAL A C 1
ATOM 537 O O . VAL A 1 78 ? 6.843 6.638 -8.395 1.00 96.19 78 VAL A O 1
ATOM 540 N N . PRO A 1 79 ? 6.161 8.379 -9.646 1.00 97.31 79 PRO A N 1
ATOM 541 C CA . PRO A 1 79 ? 5.972 9.249 -8.484 1.00 97.31 79 PRO A CA 1
ATOM 542 C C . PRO A 1 79 ? 4.985 8.695 -7.454 1.00 97.31 79 PRO A C 1
ATOM 544 O O . PRO A 1 79 ? 5.238 8.800 -6.254 1.00 97.31 79 PRO A O 1
ATOM 547 N N . MET A 1 80 ? 3.895 8.053 -7.889 1.00 97.19 80 MET A N 1
ATOM 548 C CA . MET A 1 80 ? 2.968 7.398 -6.959 1.00 97.19 80 MET A CA 1
ATOM 549 C C . MET A 1 80 ? 3.613 6.234 -6.214 1.00 97.19 80 MET A C 1
ATOM 551 O O . MET A 1 80 ? 3.447 6.131 -5.000 1.00 97.19 80 MET A O 1
ATOM 555 N N . GLY A 1 81 ? 4.370 5.382 -6.910 1.00 95.94 81 GLY A N 1
ATOM 556 C CA . GLY A 1 81 ? 5.118 4.294 -6.280 1.00 95.94 81 GLY A CA 1
ATOM 557 C C . GLY A 1 81 ? 6.100 4.808 -5.222 1.00 95.94 81 GLY A C 1
ATOM 558 O O . GLY A 1 81 ? 6.157 4.269 -4.115 1.00 95.94 81 GLY A O 1
ATOM 559 N N . VAL A 1 82 ? 6.807 5.904 -5.520 1.00 96.69 82 VAL A N 1
ATOM 560 C CA . VAL A 1 82 ? 7.714 6.577 -4.574 1.00 96.69 82 VAL A CA 1
ATOM 561 C C . VAL A 1 82 ? 6.949 7.156 -3.380 1.00 96.69 82 VAL A C 1
ATOM 563 O O . VAL A 1 8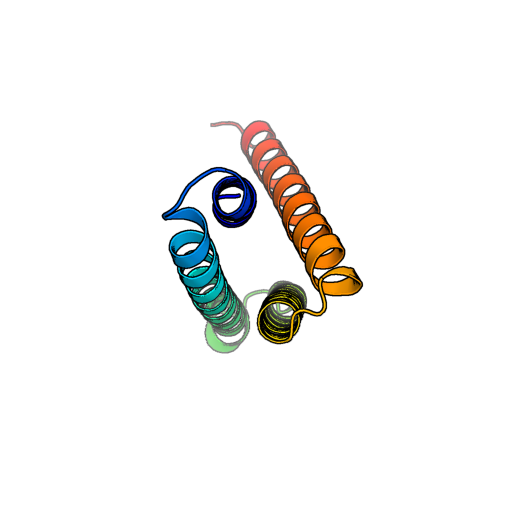2 ? 7.378 6.972 -2.241 1.00 96.69 82 VAL A O 1
ATOM 566 N N . ALA A 1 83 ? 5.801 7.800 -3.604 1.00 96.56 83 ALA A N 1
ATOM 567 C CA . ALA A 1 83 ? 4.972 8.347 -2.530 1.00 96.56 83 ALA A CA 1
ATOM 568 C C . ALA A 1 83 ? 4.422 7.246 -1.605 1.00 96.56 83 ALA A C 1
ATOM 570 O O . ALA A 1 83 ? 4.488 7.380 -0.382 1.00 96.56 83 ALA A O 1
ATOM 571 N N . LEU A 1 84 ? 3.943 6.133 -2.170 1.00 95.69 84 LEU A N 1
ATOM 572 C CA . LEU A 1 84 ? 3.491 4.960 -1.415 1.00 95.69 84 LEU A CA 1
ATOM 573 C C . LEU A 1 84 ? 4.630 4.340 -0.595 1.00 95.69 84 LEU A C 1
ATOM 575 O O . LEU A 1 84 ? 4.444 4.013 0.579 1.00 95.69 84 LEU A O 1
ATOM 579 N N . PHE A 1 85 ? 5.821 4.209 -1.186 1.00 95.75 85 PHE A N 1
ATOM 580 C CA . PHE A 1 85 ? 7.013 3.727 -0.490 1.00 95.75 85 PHE A CA 1
ATOM 581 C C . PHE A 1 85 ? 7.400 4.649 0.673 1.00 95.75 85 PHE A C 1
ATOM 583 O O . PHE A 1 85 ? 7.524 4.185 1.808 1.00 95.75 85 PHE A O 1
ATOM 590 N N . GLY A 1 86 ? 7.541 5.949 0.407 1.00 95.50 86 GLY A N 1
ATOM 591 C CA . GLY A 1 86 ? 7.925 6.943 1.406 1.00 95.50 86 GLY A CA 1
ATOM 592 C C . GLY A 1 86 ? 6.907 7.037 2.542 1.00 95.50 86 GLY A C 1
ATOM 593 O O . GLY A 1 86 ? 7.281 6.969 3.711 1.00 95.50 86 GLY A O 1
ATOM 594 N N . GLY A 1 87 ? 5.614 7.098 2.216 1.00 94.12 87 GLY A N 1
ATOM 595 C CA . GLY A 1 87 ? 4.533 7.091 3.202 1.00 94.12 87 GLY A CA 1
ATOM 596 C C . GLY A 1 87 ? 4.522 5.821 4.055 1.00 94.12 87 GLY A C 1
ATOM 597 O O . GLY A 1 87 ? 4.376 5.903 5.274 1.00 94.12 87 GLY A O 1
ATOM 598 N N . GLY A 1 88 ? 4.752 4.655 3.443 1.00 92.12 88 GLY A N 1
ATOM 599 C CA . GLY A 1 88 ? 4.877 3.386 4.160 1.00 92.12 88 GLY A CA 1
ATOM 600 C C . GLY A 1 88 ? 6.073 3.354 5.113 1.00 92.12 88 GLY A C 1
ATOM 601 O O . GLY A 1 88 ? 5.941 2.881 6.241 1.00 92.12 88 GLY A O 1
ATOM 602 N N . LEU A 1 89 ? 7.222 3.897 4.698 1.00 94.88 89 LEU A N 1
ATOM 603 C CA . LEU A 1 89 ? 8.407 4.001 5.550 1.00 94.88 89 LEU A CA 1
ATOM 604 C C . LEU A 1 89 ? 8.164 4.955 6.726 1.00 94.88 89 LEU A C 1
ATOM 606 O O . LEU A 1 89 ? 8.467 4.602 7.862 1.00 94.88 89 LEU A O 1
ATOM 610 N N . LEU A 1 90 ? 7.558 6.118 6.473 1.00 95.44 90 LEU A N 1
ATOM 611 C CA . LEU A 1 90 ? 7.176 7.071 7.519 1.00 95.44 90 LEU A CA 1
ATOM 612 C C . LEU A 1 90 ? 6.181 6.467 8.515 1.00 95.44 90 LEU A C 1
ATOM 614 O O . LEU A 1 90 ? 6.263 6.736 9.710 1.00 95.44 90 LEU A O 1
ATOM 618 N N . GLN A 1 91 ? 5.233 5.655 8.046 1.00 92.06 91 GLN A N 1
ATOM 619 C CA . GLN A 1 91 ? 4.318 4.966 8.951 1.00 92.06 91 GLN A CA 1
ATOM 620 C C . GLN A 1 91 ? 5.033 3.904 9.781 1.00 92.06 91 GLN A C 1
ATOM 622 O O . GLN A 1 91 ? 4.811 3.817 10.986 1.00 92.06 91 GLN A O 1
ATOM 627 N N . LEU A 1 92 ? 5.919 3.126 9.159 1.00 92.31 92 LEU A N 1
ATOM 628 C CA . LEU A 1 92 ? 6.701 2.117 9.862 1.00 92.31 92 LEU A CA 1
ATOM 629 C C . LEU A 1 92 ? 7.558 2.753 10.963 1.00 92.31 92 LEU A C 1
ATOM 631 O O . LEU A 1 92 ? 7.541 2.272 12.093 1.00 92.31 92 LEU A O 1
ATOM 635 N N . THR A 1 93 ? 8.252 3.858 10.678 1.00 95.56 93 THR A N 1
ATOM 636 C CA . THR A 1 93 ? 9.068 4.554 11.686 1.00 95.56 93 THR A CA 1
ATOM 637 C C . THR A 1 93 ? 8.227 5.094 12.838 1.00 95.56 93 THR A C 1
ATOM 639 O O . THR A 1 93 ? 8.625 4.935 13.990 1.00 95.56 93 THR A O 1
ATOM 642 N N . ARG A 1 94 ? 7.042 5.656 12.565 1.00 93.06 94 ARG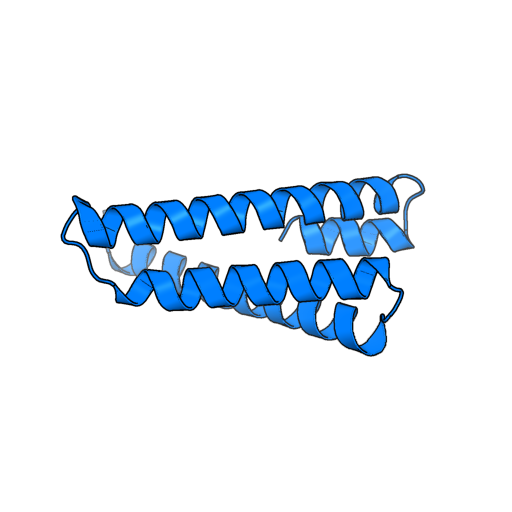 A N 1
ATOM 643 C CA . ARG A 1 94 ? 6.106 6.105 13.612 1.00 93.06 94 ARG A CA 1
ATOM 644 C C . ARG A 1 94 ? 5.646 4.957 14.507 1.00 93.06 94 ARG A C 1
ATOM 646 O O . ARG A 1 94 ? 5.645 5.107 15.725 1.00 93.06 94 ARG A O 1
ATOM 653 N N . VAL A 1 95 ? 5.275 3.821 13.916 1.00 91.94 95 VAL A N 1
ATOM 654 C CA . VAL A 1 95 ? 4.825 2.638 14.669 1.00 91.94 95 VAL A CA 1
ATOM 655 C C . VAL A 1 95 ? 5.962 2.059 15.511 1.00 91.94 95 VAL A C 1
ATOM 657 O O . VAL A 1 95 ? 5.756 1.782 16.689 1.00 91.94 95 VAL A O 1
ATOM 660 N N . MET A 1 96 ? 7.167 1.927 14.950 1.00 93.56 96 MET A N 1
ATOM 661 C CA . MET A 1 96 ? 8.338 1.442 15.693 1.00 93.56 96 MET A CA 1
ATOM 662 C C . MET A 1 96 ? 8.727 2.383 16.837 1.00 93.56 96 MET A C 1
ATOM 664 O O . MET A 1 96 ? 9.041 1.915 17.928 1.00 93.56 96 MET A O 1
ATOM 668 N N . ALA A 1 97 ? 8.666 3.700 16.621 1.00 92.81 97 ALA A N 1
ATOM 669 C 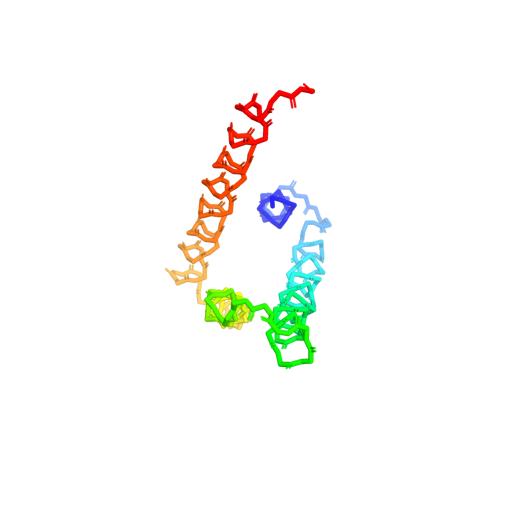CA . ALA A 1 97 ? 8.932 4.682 17.669 1.00 92.81 97 ALA A CA 1
ATOM 670 C C . ALA A 1 97 ? 7.903 4.592 18.808 1.00 92.81 97 ALA A C 1
ATOM 672 O O . ALA A 1 97 ? 8.281 4.601 19.976 1.00 92.81 97 ALA A O 1
ATOM 673 N N . ALA A 1 98 ? 6.615 4.447 18.477 1.00 89.38 98 ALA A N 1
ATOM 674 C CA . ALA A 1 98 ? 5.563 4.264 19.474 1.00 89.38 98 ALA A CA 1
ATOM 675 C C . ALA A 1 98 ? 5.737 2.959 20.271 1.00 89.38 98 ALA A C 1
ATOM 677 O O . ALA A 1 98 ? 5.571 2.963 21.486 1.00 89.38 98 ALA A O 1
ATOM 678 N N . ALA A 1 99 ? 6.116 1.861 19.607 1.00 85.69 99 ALA A N 1
ATOM 679 C CA . ALA A 1 99 ? 6.377 0.582 20.265 1.00 85.69 99 ALA A CA 1
ATOM 680 C C . ALA A 1 99 ? 7.604 0.638 21.191 1.00 85.69 99 ALA A C 1
ATOM 682 O O . ALA A 1 99 ? 7.557 0.118 22.300 1.00 85.69 99 ALA A O 1
ATOM 683 N N . GLY A 1 100 ? 8.682 1.310 20.774 1.00 84.12 100 GLY A N 1
ATOM 684 C CA . GLY A 1 100 ? 9.869 1.507 21.613 1.00 84.12 100 GLY A CA 1
ATOM 685 C C . GLY A 1 100 ? 9.609 2.404 22.828 1.00 84.12 100 GLY A C 1
ATOM 686 O O . GLY A 1 100 ? 10.163 2.161 23.895 1.00 84.12 100 GLY A O 1
ATOM 687 N N . ALA A 1 101 ? 8.735 3.405 22.689 1.00 77.44 101 ALA A N 1
ATOM 688 C CA . ALA A 1 101 ? 8.318 4.270 23.793 1.00 77.44 101 ALA A CA 1
ATOM 689 C C . ALA A 1 101 ? 7.384 3.572 24.798 1.00 77.44 101 ALA A C 1
ATOM 691 O O . ALA A 1 101 ? 7.290 4.017 25.939 1.00 77.44 101 ALA A O 1
ATOM 692 N N . ALA A 1 102 ? 6.696 2.501 24.388 1.00 73.69 102 ALA A N 1
ATOM 693 C CA . ALA A 1 102 ? 5.797 1.754 25.261 1.00 73.69 102 ALA A CA 1
ATOM 694 C C . ALA A 1 102 ? 6.531 0.862 26.281 1.00 73.69 102 ALA A C 1
ATOM 696 O O . ALA A 1 102 ? 5.921 0.535 27.291 1.00 73.69 102 ALA A O 1
ATOM 697 N N . GLY A 1 103 ? 7.815 0.532 26.055 1.00 70.69 103 GLY A N 1
ATOM 698 C CA . GLY A 1 103 ? 8.622 -0.333 26.932 1.00 70.69 103 GLY A CA 1
ATOM 699 C C . GLY A 1 103 ? 8.057 -1.758 27.120 1.00 70.69 103 GLY A C 1
ATOM 700 O O . GLY A 1 103 ? 6.918 -2.021 26.737 1.00 70.69 103 GLY A O 1
ATOM 701 N N . PRO A 1 104 ? 8.850 -2.716 27.640 1.00 56.94 104 PRO A N 1
ATOM 702 C CA . PRO A 1 104 ? 8.310 -3.969 28.172 1.00 56.94 104 PRO A CA 1
ATOM 703 C C . PRO A 1 104 ? 7.460 -3.745 29.431 1.00 56.94 104 PRO A C 1
ATOM 705 O O . PRO A 1 104 ? 7.776 -2.807 30.201 1.00 56.94 104 PRO A O 1
#

Nearest PDB structures (foldseek):
  6r6o-assembly1_A  TM=5.083E-01  e=8.429E+00  Candidatus Kuenenia stuttgartensis

Sequence (104 aa):
MFQAVTAGMLLSSPGGRALHEASGQALVVIGLVHLVVALLVWRPGGGSVRFAGPAAALLVVTVGAMALGMAGVTTLHVPMGVALFGGGLLQLTRVMAAAGAAGP

Mean predicted aligned error: 4.19 Å

pLDDT: mean 93.39, std 6.21, range [56.94, 98.44]